Protein AF-A0A350LRJ4-F1 (afdb_monomer)

Structure (mmCIF, N/CA/C/O backbone):
data_AF-A0A350LRJ4-F1
#
_entry.id   AF-A0A350LRJ4-F1
#
loop_
_atom_site.group_PDB
_atom_site.id
_atom_site.type_symbol
_atom_site.label_atom_id
_atom_site.label_alt_id
_atom_site.label_comp_id
_atom_site.label_asym_id
_atom_site.label_entity_id
_atom_site.label_seq_id
_atom_site.pdbx_PDB_ins_code
_atom_site.Cartn_x
_atom_site.Cartn_y
_atom_site.Cartn_z
_atom_site.occupancy
_atom_site.B_iso_or_equiv
_atom_site.auth_seq_id
_atom_site.auth_comp_id
_atom_site.auth_asym_id
_atom_site.auth_atom_id
_atom_site.pdbx_PDB_model_num
ATOM 1 N N . HIS A 1 1 ? -12.134 18.356 22.699 1.00 52.50 1 HIS A N 1
ATOM 2 C CA . HIS A 1 1 ? -12.198 16.884 22.587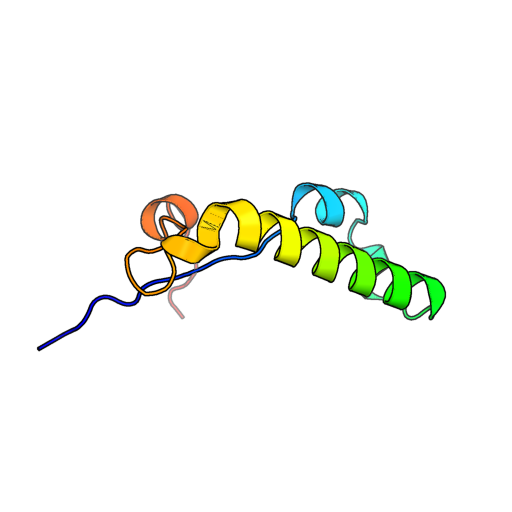 1.00 52.50 1 HIS A CA 1
ATOM 3 C C . HIS A 1 1 ? -11.283 16.485 21.432 1.00 52.50 1 HIS A C 1
ATOM 5 O O . HIS A 1 1 ? -11.545 16.910 20.314 1.00 52.50 1 HIS A O 1
ATOM 11 N N . TYR A 1 2 ? -10.157 15.818 21.696 1.00 74.06 2 TYR A N 1
ATOM 12 C CA . TYR A 1 2 ? -9.200 15.415 20.655 1.00 74.06 2 TYR A CA 1
ATOM 13 C C . TYR A 1 2 ? -9.667 14.092 20.042 1.00 74.06 2 TYR A C 1
ATOM 15 O O . TYR A 1 2 ? -9.954 13.153 20.782 1.00 74.06 2 TYR A O 1
ATOM 23 N N . ARG A 1 3 ? -9.790 14.024 18.71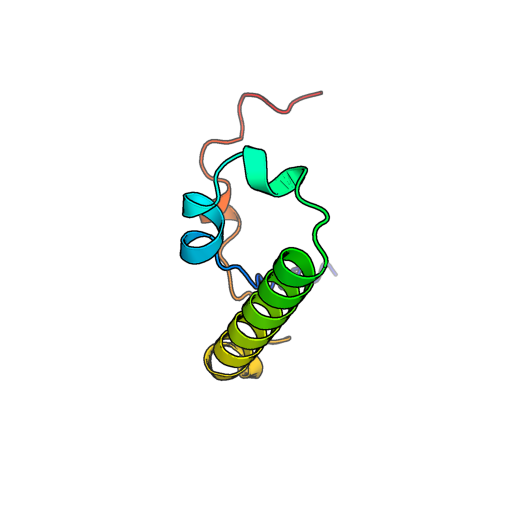2 1.00 79.12 3 ARG A N 1
ATOM 24 C CA . ARG A 1 3 ? -10.134 12.783 18.008 1.00 79.12 3 ARG A CA 1
ATOM 25 C C . ARG A 1 3 ? -8.830 12.159 17.503 1.00 79.12 3 ARG A C 1
ATOM 27 O O . ARG A 1 3 ? -8.087 12.865 16.822 1.00 79.12 3 ARG A O 1
ATOM 34 N N . PRO A 1 4 ? -8.531 10.890 17.822 1.00 83.38 4 PRO A N 1
ATOM 35 C CA . PRO A 1 4 ? -7.336 10.245 17.297 1.00 83.38 4 PRO A CA 1
ATOM 36 C C . PRO A 1 4 ? -7.396 10.213 15.765 1.00 83.38 4 PRO A C 1
ATOM 38 O O . PRO A 1 4 ? -8.438 9.902 15.180 1.00 83.38 4 PRO A O 1
ATOM 41 N N . VAL A 1 5 ? -6.283 10.573 15.123 1.00 91.00 5 VAL A N 1
ATOM 42 C CA . VAL A 1 5 ? -6.129 10.500 13.666 1.00 91.00 5 VAL A CA 1
ATOM 43 C C . VAL A 1 5 ? -6.042 9.027 13.266 1.00 91.00 5 VAL A C 1
ATOM 45 O O . VAL A 1 5 ? -5.231 8.288 13.820 1.00 91.00 5 VAL A O 1
ATOM 48 N N . LYS A 1 6 ? -6.878 8.606 12.311 1.00 95.12 6 LYS A N 1
ATOM 49 C CA . LYS A 1 6 ? -6.830 7.265 11.713 1.00 95.12 6 LYS A CA 1
ATOM 50 C C . LYS A 1 6 ? -5.953 7.339 10.471 1.00 95.12 6 LYS A C 1
ATOM 52 O O . LYS A 1 6 ? -6.246 8.124 9.570 1.00 95.12 6 LYS A O 1
ATOM 57 N N . VAL A 1 7 ? -4.851 6.595 10.464 1.00 95.00 7 VAL A N 1
ATOM 58 C CA . VAL A 1 7 ? -3.866 6.631 9.377 1.00 95.00 7 VAL A CA 1
ATOM 59 C C . VAL A 1 7 ? -3.967 5.369 8.542 1.00 95.00 7 VAL A C 1
ATOM 61 O O . VAL A 1 7 ? -3.989 4.256 9.066 1.00 95.00 7 VAL A O 1
ATOM 64 N N . HIS A 1 8 ? -4.012 5.577 7.232 1.00 96.12 8 HIS A N 1
ATOM 65 C CA . HIS A 1 8 ? -4.133 4.537 6.230 1.00 96.12 8 HIS A CA 1
ATOM 66 C C . HIS A 1 8 ? -2.960 4.652 5.265 1.00 96.12 8 HIS A C 1
ATOM 68 O O . HIS A 1 8 ? -2.782 5.695 4.637 1.00 96.12 8 HIS A O 1
ATOM 74 N N . LEU A 1 9 ? -2.146 3.603 5.181 1.00 95.25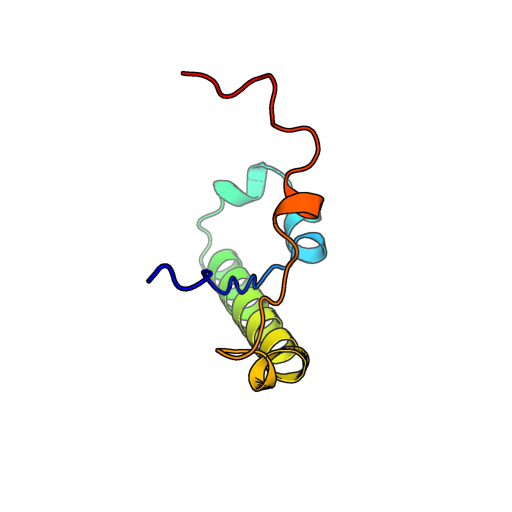 9 LEU A N 1
ATOM 75 C CA . LEU A 1 9 ? -0.975 3.557 4.312 1.00 95.25 9 LEU A CA 1
ATOM 76 C C . LEU A 1 9 ? -1.214 2.559 3.186 1.00 95.25 9 LEU A C 1
ATOM 78 O O . LEU A 1 9 ? -1.482 1.389 3.452 1.00 95.25 9 LEU A O 1
ATOM 82 N N . VAL A 1 10 ? -1.087 3.038 1.951 1.00 96.12 10 VAL A N 1
ATOM 83 C CA . VAL A 1 10 ? -0.995 2.209 0.748 1.00 96.12 10 VAL A CA 1
ATOM 84 C C . VAL A 1 10 ? 0.464 2.232 0.316 1.00 96.12 10 VAL A C 1
ATOM 86 O O . VAL A 1 10 ? 0.980 3.287 -0.053 1.00 96.12 10 VAL A O 1
ATOM 89 N N . GLU A 1 11 ? 1.134 1.088 0.379 1.00 93.88 11 GLU A N 1
ATOM 90 C CA . GLU A 1 11 ? 2.547 0.966 0.029 1.00 93.88 11 GLU A CA 1
ATOM 91 C C . GLU A 1 11 ? 2.825 -0.309 -0.765 1.00 93.88 11 GLU A C 1
ATOM 93 O O . GLU A 1 11 ? 2.057 -1.267 -0.732 1.00 93.88 11 GLU A O 1
ATOM 98 N N . ASN A 1 12 ? 3.935 -0.304 -1.500 1.00 93.44 12 ASN A N 1
ATOM 99 C CA . ASN A 1 12 ? 4.438 -1.472 -2.216 1.00 93.44 12 ASN A CA 1
ATOM 100 C C . ASN A 1 12 ? 5.963 -1.416 -2.261 1.00 93.44 12 ASN A C 1
ATOM 102 O O . ASN A 1 12 ? 6.594 -1.265 -3.312 1.00 93.44 12 ASN A O 1
ATOM 106 N N . GLU A 1 13 ? 6.555 -1.436 -1.070 1.00 89.69 13 GLU A N 1
ATOM 107 C CA . GLU A 1 13 ? 7.995 -1.303 -0.914 1.00 89.69 13 GLU A CA 1
ATOM 108 C C . GLU A 1 13 ? 8.739 -2.458 -1.600 1.00 89.69 13 GLU A C 1
ATOM 110 O O . GLU A 1 13 ? 9.762 -2.225 -2.238 1.00 89.69 13 GLU A O 1
ATOM 115 N N . ASP A 1 14 ? 8.176 -3.667 -1.574 1.00 90.06 14 ASP A N 1
ATOM 116 C CA . ASP A 1 14 ? 8.743 -4.857 -2.217 1.00 90.06 14 ASP A CA 1
ATOM 117 C C . ASP A 1 14 ? 8.861 -4.719 -3.739 1.00 90.06 14 ASP A C 1
ATOM 119 O O . ASP A 1 14 ? 9.837 -5.184 -4.328 1.00 90.06 14 ASP A O 1
ATOM 123 N N . THR A 1 15 ? 7.913 -4.039 -4.391 1.00 88.06 15 THR A N 1
ATOM 124 C CA . THR A 1 15 ? 7.991 -3.784 -5.840 1.00 88.06 15 THR A CA 1
ATOM 125 C C . THR A 1 15 ? 8.912 -2.610 -6.166 1.00 88.06 15 THR A C 1
ATOM 127 O O . THR A 1 15 ? 9.573 -2.612 -7.208 1.00 88.06 15 THR A O 1
ATOM 130 N N . LEU A 1 16 ? 8.975 -1.599 -5.295 1.00 87.12 16 LEU A N 1
ATOM 131 C CA . LEU A 1 16 ? 9.736 -0.371 -5.547 1.00 87.12 16 LEU A CA 1
ATOM 132 C C . LEU A 1 16 ? 11.222 -0.489 -5.173 1.00 87.12 16 LEU A C 1
ATOM 134 O O . LEU A 1 16 ? 12.068 0.046 -5.892 1.00 87.12 16 LEU A O 1
ATOM 138 N N . LYS A 1 17 ? 11.570 -1.206 -4.097 1.00 87.19 17 LYS A N 1
ATOM 139 C CA . LYS A 1 17 ? 12.960 -1.411 -3.635 1.00 87.19 17 LYS A CA 1
ATOM 140 C C . LYS A 1 17 ? 13.889 -1.938 -4.738 1.00 87.19 17 LYS A C 1
ATOM 142 O O . LYS A 1 17 ? 14.952 -1.342 -4.933 1.00 87.19 17 LYS A O 1
ATOM 147 N N . PRO A 1 18 ? 13.518 -2.982 -5.506 1.00 87.25 18 PRO A N 1
ATOM 148 C CA . PRO A 1 18 ? 14.377 -3.536 -6.553 1.00 87.25 18 PRO A CA 1
ATOM 149 C C . PRO A 1 18 ? 14.671 -2.567 -7.702 1.00 87.25 18 PRO A C 1
ATOM 151 O O . PRO A 1 18 ? 15.654 -2.751 -8.414 1.00 87.25 18 PRO A O 1
ATOM 154 N N . MET A 1 19 ? 13.850 -1.529 -7.897 1.00 84.31 19 MET A N 1
ATOM 155 C CA . MET A 1 19 ? 14.066 -0.551 -8.966 1.00 84.31 19 MET A CA 1
ATOM 156 C C . MET A 1 19 ? 15.286 0.358 -8.702 1.00 84.31 19 MET A C 1
ATOM 158 O O . MET A 1 19 ? 15.807 0.971 -9.636 1.00 84.31 19 MET A O 1
ATOM 162 N N . GLY A 1 20 ? 15.780 0.440 -7.458 1.00 80.06 20 GLY A N 1
ATOM 163 C CA . GLY A 1 20 ? 17.028 1.133 -7.102 1.00 80.06 20 GLY A CA 1
ATOM 164 C C . GLY A 1 20 ? 16.925 2.663 -6.996 1.00 80.06 20 GLY A C 1
ATOM 165 O O . GLY A 1 20 ? 15.865 3.233 -6.804 1.00 80.06 20 GLY A O 1
ATOM 166 N N . ALA A 1 21 ? 18.033 3.401 -7.056 1.00 74.88 21 ALA A N 1
ATOM 167 C CA . ALA A 1 21 ? 17.975 4.874 -7.042 1.00 74.88 21 ALA A CA 1
ATOM 168 C C . ALA A 1 21 ? 17.796 5.472 -8.448 1.00 74.88 21 ALA A C 1
ATOM 170 O O . ALA A 1 21 ? 17.208 6.541 -8.598 1.00 74.88 21 ALA A O 1
ATOM 171 N N . SER A 1 22 ? 18.269 4.761 -9.474 1.00 68.75 22 SER A N 1
ATOM 172 C CA . SER A 1 22 ? 18.325 5.220 -10.864 1.00 68.75 22 SER A CA 1
ATOM 173 C C . SER A 1 22 ? 16.951 5.383 -11.513 1.00 68.75 22 SER A C 1
ATOM 175 O O . SER A 1 22 ? 16.782 6.277 -12.341 1.00 68.75 22 SER A O 1
ATOM 177 N N . TYR A 1 23 ? 15.944 4.598 -11.110 1.00 79.06 23 TYR A N 1
ATOM 178 C CA . TYR A 1 23 ? 14.590 4.732 -11.660 1.00 79.06 23 TYR A CA 1
ATOM 179 C C . TYR A 1 23 ? 13.942 6.090 -11.358 1.00 79.06 23 TYR A C 1
ATOM 181 O O . TYR A 1 23 ? 13.052 6.508 -12.090 1.00 79.06 23 TYR A O 1
ATOM 189 N N . LYS A 1 24 ? 14.386 6.798 -10.308 1.00 81.12 24 LYS A N 1
ATOM 190 C CA . LYS A 1 24 ? 13.818 8.097 -9.903 1.00 81.12 24 LYS A CA 1
ATOM 191 C C . LYS A 1 24 ? 14.020 9.189 -10.957 1.00 81.12 24 LYS A C 1
ATOM 193 O O . LYS A 1 24 ? 13.251 10.140 -10.995 1.00 81.12 24 LYS A O 1
ATOM 198 N N . MET A 1 25 ? 15.036 9.032 -11.805 1.00 85.88 25 MET A N 1
ATOM 199 C CA . MET A 1 25 ? 15.330 9.938 -12.920 1.00 85.88 25 MET A CA 1
ATOM 200 C C . MET A 1 25 ? 14.797 9.410 -14.259 1.00 85.88 25 MET A C 1
ATOM 202 O O . MET A 1 25 ? 15.008 10.038 -15.294 1.00 85.88 25 MET A O 1
ATOM 206 N N . ASN A 1 26 ? 14.128 8.252 -14.261 1.00 86.00 26 ASN A N 1
ATOM 207 C CA . ASN A 1 26 ? 13.578 7.663 -15.471 1.00 86.00 26 ASN A CA 1
ATOM 208 C C . ASN A 1 26 ? 12.222 8.301 -15.797 1.00 86.00 26 ASN A C 1
ATOM 210 O O . ASN A 1 26 ? 11.238 8.106 -15.084 1.00 86.00 26 ASN A O 1
ATOM 214 N N . VAL A 1 27 ? 12.186 9.052 -16.896 1.00 90.44 27 VAL A N 1
ATOM 215 C CA . VAL A 1 27 ? 10.996 9.757 -17.395 1.00 90.44 27 VAL A CA 1
ATOM 216 C C . VAL A 1 27 ? 10.435 9.138 -18.678 1.00 90.44 27 VAL A C 1
ATOM 218 O O . VAL A 1 27 ? 9.566 9.727 -19.319 1.00 90.44 27 VAL A O 1
ATOM 221 N N . GLU A 1 28 ? 10.907 7.949 -19.061 1.00 94.88 28 GLU A N 1
ATOM 222 C CA . GLU A 1 28 ? 10.381 7.223 -20.216 1.00 94.88 28 GLU A CA 1
ATO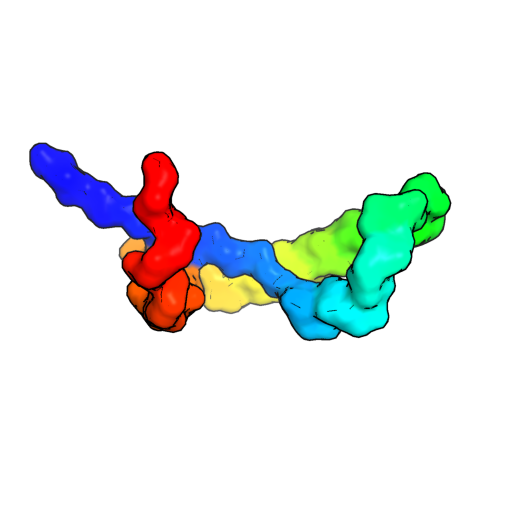M 223 C C . GLU A 1 28 ? 8.893 6.917 -20.021 1.00 94.88 28 GLU A C 1
ATOM 225 O O . GLU A 1 28 ? 8.471 6.381 -18.991 1.00 94.88 28 GLU A O 1
ATOM 230 N N . TRP A 1 29 ? 8.077 7.202 -21.037 1.00 95.50 29 TRP A N 1
ATOM 231 C CA . TRP A 1 29 ? 6.623 7.039 -20.947 1.00 95.50 29 TRP A CA 1
ATOM 232 C C . TRP A 1 29 ? 6.203 5.609 -20.582 1.00 95.50 29 TRP A C 1
ATOM 234 O O . TRP A 1 29 ? 5.288 5.407 -19.780 1.00 95.50 29 TRP A O 1
ATOM 244 N N . ALA A 1 30 ? 6.895 4.608 -21.131 1.00 94.62 30 ALA A N 1
ATOM 245 C CA . ALA A 1 30 ? 6.649 3.203 -20.813 1.00 94.62 30 ALA A CA 1
ATOM 246 C C . ALA A 1 30 ? 6.903 2.897 -19.327 1.00 94.62 30 ALA A C 1
ATOM 248 O O . ALA A 1 30 ? 6.137 2.159 -18.704 1.00 94.62 30 ALA A O 1
ATOM 249 N N . PHE A 1 31 ? 7.937 3.505 -18.740 1.00 91.38 31 PHE A N 1
ATOM 250 C CA . PHE A 1 31 ? 8.245 3.358 -17.322 1.00 91.38 31 PHE A CA 1
ATOM 251 C C . PHE A 1 31 ? 7.184 4.032 -16.443 1.00 91.38 31 PHE A C 1
ATOM 253 O O . PHE A 1 31 ? 6.663 3.403 -15.522 1.00 91.38 31 PHE A O 1
ATOM 260 N N . LEU A 1 32 ? 6.793 5.267 -16.767 1.00 94.00 32 LEU A N 1
ATOM 261 C CA . LEU A 1 32 ? 5.745 5.992 -16.037 1.00 94.00 32 LEU A CA 1
ATOM 262 C C . LEU A 1 32 ? 4.389 5.276 -16.107 1.00 94.00 32 LEU A C 1
ATOM 264 O O . LEU A 1 32 ? 3.667 5.198 -15.112 1.00 94.00 32 LEU A O 1
ATOM 268 N N . THR A 1 33 ? 4.062 4.705 -17.266 1.00 96.38 33 THR A N 1
ATOM 269 C CA . THR A 1 33 ? 2.852 3.895 -17.467 1.00 96.38 33 THR A CA 1
ATOM 270 C C . THR A 1 33 ? 2.884 2.650 -16.585 1.00 96.38 33 THR A C 1
ATOM 272 O O . THR A 1 33 ? 1.923 2.396 -15.862 1.00 96.38 33 THR A O 1
ATOM 275 N N . ARG A 1 34 ? 4.014 1.930 -16.558 1.00 93.75 34 ARG A N 1
ATOM 276 C CA . ARG A 1 34 ? 4.200 0.783 -15.660 1.00 93.75 34 ARG A CA 1
ATOM 277 C C . ARG A 1 34 ? 4.042 1.183 -14.192 1.00 93.75 34 ARG A C 1
ATOM 279 O O . ARG A 1 34 ? 3.352 0.489 -13.455 1.00 93.75 34 ARG A O 1
ATOM 286 N N . LEU A 1 35 ? 4.658 2.285 -13.763 1.00 94.06 35 LEU A N 1
ATOM 287 C CA . LEU A 1 35 ? 4.579 2.750 -12.375 1.00 94.06 35 LEU A CA 1
ATOM 288 C C . LEU A 1 35 ? 3.136 3.088 -11.972 1.00 94.06 35 LEU A C 1
ATOM 290 O O . LEU A 1 35 ? 2.688 2.721 -10.886 1.00 94.06 35 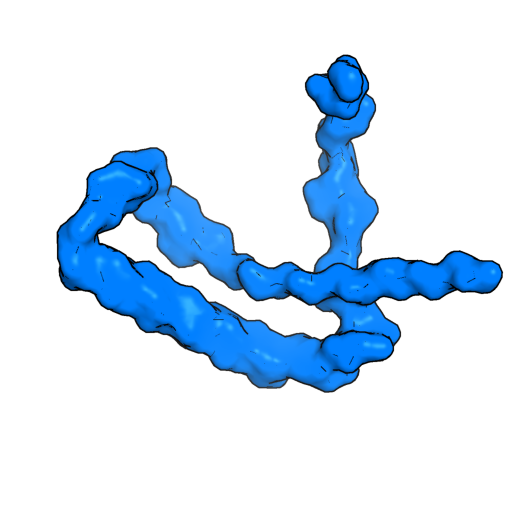LEU A O 1
ATOM 294 N N . ARG A 1 36 ? 2.393 3.742 -12.868 1.00 95.75 36 ARG A N 1
ATOM 295 C CA . ARG A 1 36 ? 0.964 4.023 -12.691 1.00 95.75 36 ARG A CA 1
ATOM 296 C C . ARG A 1 36 ? 0.152 2.739 -12.526 1.00 95.75 36 ARG A C 1
ATOM 298 O O . ARG A 1 36 ? -0.720 2.691 -11.662 1.00 95.75 36 ARG A O 1
ATOM 305 N N . ASP A 1 37 ? 0.410 1.734 -13.355 1.00 97.31 37 ASP A N 1
ATOM 306 C CA . ASP A 1 37 ? -0.351 0.484 -13.338 1.00 97.31 37 ASP A CA 1
ATOM 307 C C . ASP A 1 37 ? -0.053 -0.321 -12.059 1.00 97.31 37 ASP A C 1
ATOM 309 O O . ASP A 1 37 ? -0.991 -0.689 -11.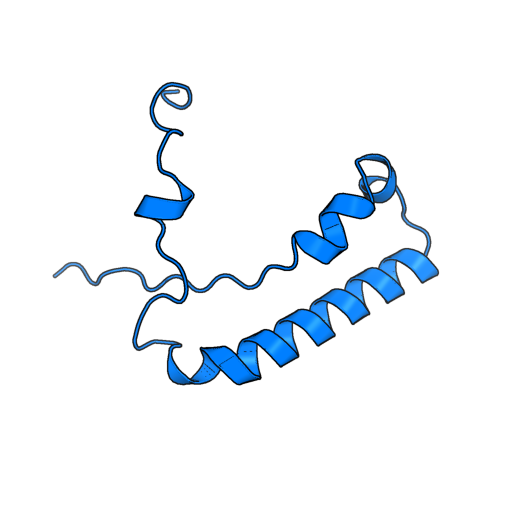354 1.00 97.31 37 ASP A O 1
ATOM 313 N N . VAL A 1 38 ? 1.221 -0.421 -11.651 1.00 96.12 38 VAL A N 1
ATOM 314 C CA . VAL A 1 38 ? 1.627 -0.989 -10.347 1.00 96.12 38 VAL A CA 1
ATOM 315 C C . VAL A 1 38 ? 0.934 -0.275 -9.182 1.00 96.12 38 VAL A C 1
ATOM 317 O O . VAL A 1 38 ? 0.446 -0.921 -8.253 1.00 96.12 38 VAL A O 1
ATOM 320 N N . GLY A 1 39 ? 0.856 1.058 -9.218 1.00 96.12 39 GLY A N 1
ATOM 321 C CA . GLY A 1 39 ? 0.171 1.833 -8.182 1.00 96.12 39 GLY A CA 1
ATOM 322 C C . GLY A 1 39 ? -1.326 1.516 -8.089 1.00 96.12 39 GLY A C 1
ATOM 323 O O . GLY A 1 39 ? -1.865 1.408 -6.989 1.00 96.12 39 GLY A O 1
ATOM 324 N N . ARG A 1 40 ? -1.997 1.316 -9.230 1.00 98.12 40 ARG A N 1
ATOM 325 C CA . ARG A 1 40 ? -3.423 0.949 -9.274 1.00 98.12 40 ARG A CA 1
ATOM 326 C C . ARG A 1 40 ? -3.674 -0.465 -8.770 1.00 98.12 40 ARG A C 1
ATOM 328 O O . ARG A 1 40 ? -4.602 -0.655 -7.993 1.00 98.12 40 ARG A O 1
ATOM 335 N N . GLU A 1 41 ? -2.848 -1.422 -9.180 1.00 98.00 41 GLU A N 1
ATOM 336 C CA . GLU A 1 41 ? -2.921 -2.807 -8.698 1.00 98.00 41 GLU A CA 1
ATOM 337 C C . GLU A 1 41 ? -2.714 -2.869 -7.181 1.00 98.00 41 GLU A C 1
ATOM 339 O O . GLU A 1 41 ? -3.495 -3.498 -6.470 1.00 98.00 41 GLU A O 1
ATOM 344 N N . THR A 1 42 ? -1.723 -2.130 -6.673 1.00 97.81 42 THR A N 1
ATOM 345 C CA . THR A 1 42 ? -1.459 -2.008 -5.231 1.00 97.81 42 THR A CA 1
ATOM 346 C C . THR A 1 42 ? -2.667 -1.437 -4.490 1.00 97.81 42 THR A C 1
ATOM 348 O O . THR A 1 42 ? -3.086 -1.982 -3.472 1.00 97.81 42 THR A O 1
ATOM 351 N N . ALA A 1 43 ? -3.246 -0.343 -4.994 1.00 97.88 43 ALA A N 1
ATOM 352 C CA . ALA A 1 43 ? -4.405 0.285 -4.369 1.00 97.88 43 ALA A CA 1
ATOM 353 C C . ALA A 1 43 ? -5.639 -0.630 -4.386 1.00 97.88 43 ALA A C 1
ATOM 355 O O . ALA A 1 43 ? -6.368 -0.668 -3.399 1.00 97.88 43 ALA A O 1
ATOM 356 N N . ALA A 1 44 ? -5.859 -1.382 -5.468 1.00 98.31 44 ALA A N 1
ATOM 357 C CA . ALA A 1 44 ? -6.951 -2.347 -5.555 1.00 98.31 44 ALA A CA 1
ATOM 358 C C . ALA A 1 44 ? -6.804 -3.457 -4.500 1.00 98.31 44 ALA A C 1
ATOM 360 O O . ALA A 1 44 ? -7.708 -3.648 -3.693 1.00 98.31 44 ALA A O 1
ATOM 361 N N . ALA A 1 45 ? -5.632 -4.097 -4.422 1.00 97.81 45 ALA A N 1
ATOM 362 C CA . ALA A 1 45 ? -5.365 -5.134 -3.421 1.00 97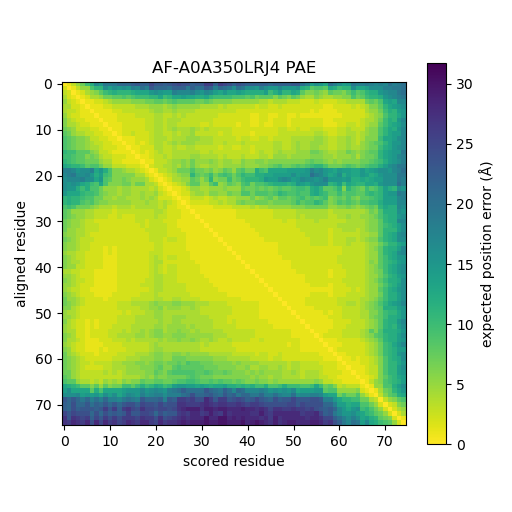.81 45 ALA A CA 1
ATOM 363 C C . ALA A 1 45 ? -5.453 -4.604 -1.976 1.00 97.81 45 ALA A C 1
ATOM 365 O O . ALA A 1 45 ? -5.900 -5.295 -1.055 1.00 97.81 45 ALA A O 1
ATOM 366 N N . TRP A 1 46 ? -5.042 -3.353 -1.760 1.00 98.00 46 TRP A N 1
ATOM 367 C CA . TRP A 1 46 ? -5.206 -2.698 -0.470 1.00 98.00 46 TRP A CA 1
ATOM 368 C C . TRP A 1 46 ? -6.684 -2.487 -0.124 1.00 98.00 46 TRP A C 1
ATOM 370 O O . TRP A 1 46 ? -7.089 -2.782 0.996 1.00 98.00 46 TRP A O 1
ATOM 380 N N . LEU A 1 47 ? -7.508 -2.027 -1.071 1.00 98.00 47 LEU A N 1
ATOM 381 C CA . LEU A 1 47 ? -8.948 -1.861 -0.851 1.00 98.00 47 LEU A CA 1
ATOM 382 C C . LEU A 1 47 ? -9.611 -3.199 -0.507 1.00 98.00 47 LEU A C 1
ATOM 384 O O . LEU A 1 47 ? -10.348 -3.256 0.474 1.00 98.00 47 LEU A O 1
ATOM 388 N N . ASP A 1 48 ? -9.269 -4.275 -1.216 1.00 97.81 48 ASP A N 1
ATOM 389 C CA . ASP A 1 48 ? -9.816 -5.616 -0.958 1.00 97.81 48 ASP A CA 1
ATOM 390 C C . ASP A 1 48 ? -9.562 -6.110 0.479 1.00 97.81 48 ASP A C 1
ATOM 392 O O . ASP A 1 48 ? -10.335 -6.903 1.012 1.00 97.81 48 ASP A O 1
ATOM 396 N N . SER A 1 49 ? -8.487 -5.643 1.122 1.00 95.19 49 SER A N 1
ATOM 397 C CA . SER A 1 49 ? -8.086 -6.076 2.469 1.00 95.19 49 SER A CA 1
ATOM 398 C C . SER A 1 49 ? -8.362 -5.057 3.578 1.00 95.19 49 SER A C 1
ATOM 400 O O . SER A 1 49 ? -8.425 -5.431 4.750 1.00 95.19 49 SER A O 1
ATOM 402 N N . CYS A 1 50 ? -8.493 -3.772 3.244 1.00 96.94 50 CYS A N 1
ATOM 403 C CA . CYS A 1 50 ? -8.487 -2.688 4.227 1.00 96.94 50 CYS A CA 1
ATOM 404 C C . CYS A 1 50 ? -9.673 -1.726 4.128 1.00 96.94 50 CYS A C 1
ATOM 406 O O . CYS A 1 50 ? -9.791 -0.861 4.998 1.00 96.94 50 CYS A O 1
ATOM 408 N N . PHE A 1 51 ? -10.547 -1.845 3.123 1.00 97.19 51 PHE A N 1
ATOM 409 C CA . PHE A 1 51 ? -11.637 -0.888 2.915 1.00 97.19 51 PHE A CA 1
ATOM 410 C C . PHE A 1 51 ? -12.541 -0.725 4.146 1.00 97.19 51 PHE A C 1
ATOM 412 O O . PHE A 1 51 ? -12.791 0.402 4.569 1.00 97.19 51 PHE A O 1
ATOM 419 N N . ASP A 1 52 ? -12.927 -1.827 4.791 1.00 97.75 52 ASP A N 1
ATOM 420 C CA . ASP A 1 52 ? -13.809 -1.812 5.971 1.00 97.75 52 ASP A CA 1
ATOM 421 C C . ASP A 1 52 ? -13.178 -1.153 7.208 1.00 97.75 52 ASP A C 1
ATOM 423 O O . ASP A 1 52 ? -13.863 -0.811 8.170 1.00 97.75 52 ASP A O 1
ATOM 427 N N . ARG A 1 53 ? -11.857 -0.955 7.199 1.00 96.88 53 ARG A N 1
ATOM 428 C CA . ARG A 1 53 ? -11.116 -0.323 8.298 1.00 96.88 53 ARG A CA 1
ATOM 429 C C . ARG A 1 53 ? -11.127 1.199 8.171 1.00 96.88 53 ARG A C 1
ATOM 431 O O . ARG A 1 53 ? -10.857 1.900 9.149 1.00 96.88 53 ARG A O 1
ATOM 438 N N . ILE A 1 54 ? -11.431 1.731 6.983 1.00 95.69 54 ILE A N 1
ATOM 439 C CA . ILE A 1 54 ? -11.425 3.170 6.707 1.00 95.69 54 ILE A CA 1
ATOM 440 C C . ILE A 1 54 ? -12.428 3.874 7.610 1.00 95.69 54 ILE A C 1
ATOM 442 O O . ILE A 1 54 ? -13.622 3.604 7.588 1.00 95.69 54 ILE A O 1
ATOM 446 N N . GLY A 1 55 ? -11.933 4.823 8.402 1.0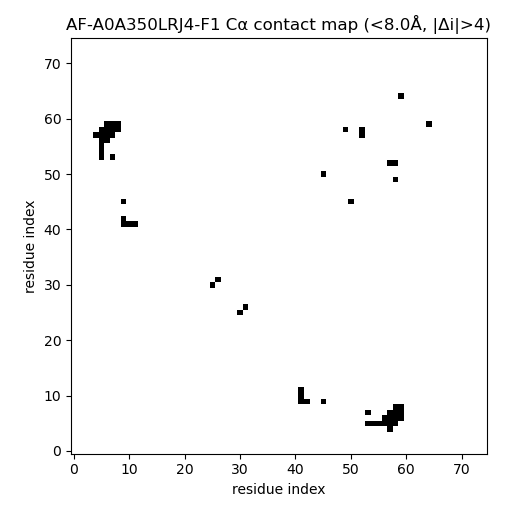0 93.81 55 GLY A N 1
ATOM 447 C CA . GLY A 1 55 ? -12.784 5.568 9.323 1.00 93.81 55 GLY A CA 1
ATOM 448 C C . GLY A 1 55 ? -13.143 4.815 10.604 1.00 93.81 55 GLY A C 1
ATOM 449 O O . GLY A 1 55 ? -13.674 5.471 11.501 1.00 93.81 55 GLY A O 1
ATOM 450 N N . GLU A 1 56 ? -12.747 3.544 10.758 1.00 95.00 56 GLU A N 1
ATOM 451 C CA . GLU A 1 56 ? -12.944 2.696 11.947 1.00 95.00 56 GLU A CA 1
ATOM 452 C C . GLU A 1 56 ? -11.650 2.512 12.752 1.00 95.00 56 GLU A C 1
ATOM 454 O O . GLU A 1 56 ? -11.625 2.807 13.950 1.00 95.00 56 GLU A O 1
ATOM 459 N N . GLU A 1 57 ? -10.531 2.208 12.099 1.00 94.81 57 GLU A N 1
ATOM 460 C CA . GLU A 1 57 ? -9.218 2.069 12.742 1.00 94.81 57 GLU A CA 1
ATOM 461 C C . GLU A 1 57 ? -8.070 2.375 11.771 1.00 94.81 57 GLU A C 1
ATOM 463 O O . GLU A 1 57 ? -8.248 2.363 10.560 1.00 94.81 57 GLU A O 1
ATOM 468 N N . SER A 1 58 ? -6.875 2.674 12.283 1.00 95.75 58 SER A N 1
ATOM 469 C CA . SER A 1 58 ? -5.692 2.839 11.427 1.00 95.75 58 SER A CA 1
ATOM 470 C C . SER A 1 58 ? -5.295 1.503 10.795 1.00 95.75 58 SER A C 1
ATOM 472 O O . SER A 1 58 ? -5.334 0.472 11.463 1.00 95.75 58 SER A O 1
ATOM 474 N N . THR A 1 59 ? -4.829 1.512 9.543 1.00 96.25 59 THR A N 1
ATOM 475 C CA . THR A 1 59 ? -4.291 0.290 8.909 1.00 96.25 59 THR A CA 1
ATOM 476 C C . THR A 1 59 ? -2.822 0.049 9.226 1.00 96.25 59 THR A C 1
ATOM 478 O O . THR A 1 59 ? -2.293 -1.004 8.884 1.00 96.25 59 THR A O 1
ATOM 481 N N . VAL A 1 60 ? -2.186 1.001 9.908 1.00 94.06 60 VAL A N 1
ATOM 482 C CA . VAL A 1 60 ? -0.792 0.940 10.343 1.00 94.06 60 VAL A CA 1
ATOM 483 C C . VAL A 1 60 ? -0.639 1.368 11.794 1.00 94.06 60 VAL A C 1
ATOM 485 O O . VAL A 1 60 ? -1.394 2.201 12.304 1.00 94.06 60 VAL A O 1
ATOM 488 N N . ASP A 1 61 ? 0.393 0.832 12.437 1.00 91.31 61 ASP A N 1
ATOM 489 C CA . ASP A 1 61 ? 0.856 1.285 13.742 1.00 91.31 61 ASP A CA 1
ATOM 490 C C . ASP A 1 61 ? 2.059 2.221 13.573 1.00 91.31 61 ASP A C 1
ATOM 492 O O . ASP A 1 61 ? 3.200 1.786 13.405 1.00 91.31 61 ASP A O 1
ATOM 496 N N . LEU A 1 62 ? 1.802 3.528 13.666 1.00 88.31 62 LEU A N 1
ATOM 497 C CA . LEU A 1 62 ? 2.846 4.551 13.583 1.00 88.31 62 LEU A CA 1
ATOM 498 C C . LEU A 1 62 ? 3.897 4.417 14.685 1.00 88.31 62 LEU A C 1
ATOM 500 O O . LEU A 1 62 ? 5.055 4.759 14.467 1.00 88.31 62 LEU A O 1
ATOM 504 N N . ARG A 1 63 ? 3.534 3.939 15.879 1.00 87.62 63 ARG A N 1
ATOM 505 C CA . ARG A 1 63 ? 4.529 3.782 16.940 1.00 87.62 63 ARG A CA 1
ATOM 506 C C . ARG A 1 63 ? 5.540 2.729 16.530 1.00 87.62 63 ARG A C 1
ATOM 508 O O . ARG A 1 63 ? 6.728 2.968 16.678 1.00 87.62 63 ARG A O 1
ATOM 515 N N . THR A 1 64 ? 5.069 1.604 16.010 1.00 88.81 64 THR A N 1
ATOM 516 C CA . THR A 1 64 ? 5.943 0.528 15.542 1.00 88.81 64 THR A CA 1
ATOM 517 C C . THR A 1 64 ? 6.754 0.956 14.319 1.00 88.81 64 THR A C 1
ATOM 519 O O . THR A 1 64 ? 7.963 0.757 14.306 1.00 88.81 64 THR A O 1
ATOM 522 N N . MET A 1 65 ? 6.138 1.629 13.341 1.00 87.44 65 MET A N 1
ATOM 523 C CA . MET A 1 65 ? 6.849 2.117 12.150 1.00 87.44 65 MET A CA 1
ATOM 524 C C . MET A 1 65 ? 7.981 3.097 12.479 1.00 87.44 65 MET A C 1
ATOM 526 O O . MET A 1 65 ? 9.020 3.069 11.827 1.00 87.44 65 MET A O 1
ATOM 530 N N . PHE A 1 66 ? 7.775 3.968 13.475 1.00 84.31 66 PHE A N 1
ATOM 531 C CA . PHE A 1 66 ? 8.719 5.029 13.827 1.00 84.31 66 PHE A CA 1
ATOM 532 C C . PHE A 1 66 ? 9.535 4.740 15.103 1.00 84.31 66 PHE A C 1
ATOM 534 O O . PHE A 1 66 ? 10.202 5.629 15.646 1.00 84.31 66 PHE A O 1
ATOM 541 N N . GLN A 1 67 ? 9.523 3.498 15.596 1.00 83.88 67 GLN A N 1
ATOM 542 C CA . GLN A 1 67 ? 10.390 3.072 16.696 1.00 83.88 67 GLN A CA 1
ATOM 543 C C . GLN A 1 67 ? 11.865 3.182 16.269 1.00 83.88 67 GLN A C 1
ATOM 545 O O . GLN A 1 67 ? 12.308 2.509 15.347 1.00 83.88 67 GLN A O 1
ATOM 550 N N . GLY A 1 68 ? 12.631 4.042 16.952 1.00 69.94 68 GLY A N 1
ATOM 551 C CA . GLY A 1 68 ? 14.073 4.227 16.719 1.00 69.94 68 GLY A CA 1
ATOM 552 C C . GLY A 1 68 ? 14.473 5.516 15.992 1.00 69.94 68 GLY A C 1
ATOM 553 O O . GLY A 1 68 ? 15.657 5.817 15.920 1.00 69.94 68 GLY A O 1
ATOM 554 N N . ILE A 1 69 ? 13.518 6.330 15.532 1.00 65.19 69 ILE A N 1
ATOM 555 C CA . ILE A 1 69 ? 13.792 7.548 14.737 1.00 65.19 69 ILE A CA 1
ATOM 556 C C . ILE A 1 69 ? 13.925 8.813 15.623 1.00 65.19 69 ILE A C 1
ATOM 558 O O . ILE A 1 69 ? 14.003 9.942 15.147 1.00 65.19 69 ILE A O 1
ATOM 562 N N . GLY A 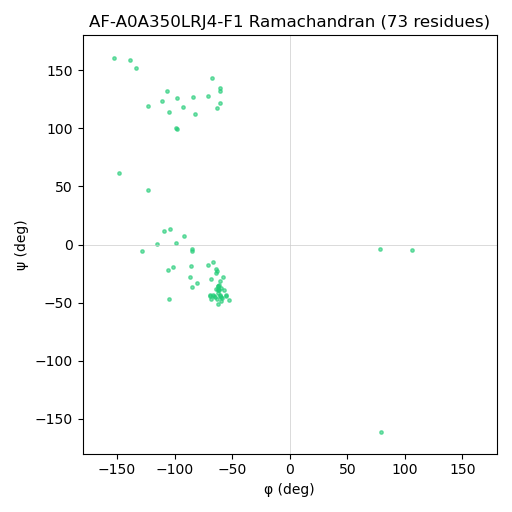1 70 ? 13.939 8.636 16.949 1.00 55.38 70 GLY A N 1
ATOM 563 C CA . GLY A 1 70 ? 13.791 9.711 17.938 1.00 55.38 70 GLY A CA 1
ATOM 564 C C . GLY A 1 70 ? 15.058 10.479 18.334 1.00 55.38 70 GLY A C 1
ATOM 565 O O . GLY A 1 70 ? 14.939 11.414 19.120 1.00 55.38 70 GLY A O 1
ATOM 566 N N . ALA A 1 71 ? 16.248 10.120 17.840 1.00 56.47 71 ALA A N 1
ATOM 567 C CA . ALA A 1 71 ? 17.492 10.787 18.251 1.00 56.47 71 ALA A CA 1
ATOM 568 C C . ALA A 1 71 ? 18.036 11.818 17.242 1.00 56.47 71 ALA A C 1
ATOM 570 O O . ALA A 1 71 ? 18.817 12.674 17.641 1.00 56.47 71 ALA A O 1
ATOM 571 N N . GLU A 1 72 ? 17.626 11.780 15.968 1.00 55.62 72 GLU A N 1
ATOM 572 C CA . GLU A 1 72 ? 18.296 12.560 14.905 1.00 55.62 72 GLU A CA 1
ATOM 573 C C . GLU A 1 72 ? 17.438 13.663 14.258 1.00 55.62 72 GLU A C 1
ATOM 575 O O . GLU A 1 72 ? 17.923 14.400 13.405 1.00 55.62 72 GLU A O 1
ATOM 580 N N . HIS A 1 73 ? 16.184 13.847 14.687 1.00 51.88 73 HIS A N 1
ATOM 581 C CA . HIS A 1 73 ? 15.280 14.864 14.125 1.00 51.88 73 HIS A CA 1
ATOM 582 C C . HIS A 1 73 ? 14.739 15.847 15.177 1.00 51.88 73 HIS A C 1
ATOM 584 O O . HIS A 1 73 ? 13.543 16.127 15.220 1.00 51.88 73 HIS A O 1
ATOM 590 N N . GLN A 1 74 ? 15.621 16.382 16.029 1.00 31.84 74 GLN A N 1
ATOM 591 C CA . GLN A 1 74 ? 15.380 17.674 16.680 1.00 31.84 74 GLN A CA 1
ATOM 592 C C . GLN A 1 74 ? 16.133 18.755 15.901 1.00 31.84 74 GLN A C 1
ATOM 594 O O . GLN A 1 74 ? 17.343 18.914 16.053 1.00 31.84 74 GLN A O 1
ATOM 599 N N . GLY A 1 75 ? 15.397 19.458 15.045 1.00 38.03 75 GLY A N 1
ATOM 600 C CA . GLY A 1 75 ? 15.765 20.738 14.448 1.00 38.03 75 GLY A CA 1
ATOM 601 C C . GLY A 1 75 ? 14.605 21.700 14.627 1.00 38.03 75 GLY A C 1
ATOM 602 O O . GLY A 1 75 ? 13.457 21.240 14.431 1.00 38.03 75 GLY A O 1
#

Secondary structure (DSSP, 8-state):
-PPPPP------HHHHGGGTTGGGG---HHHHHHHHHHHHHHHHHHHHHHGGGTTTS-SS-HHHHTTT-SSS---

pLDDT: mean 86.82, std 14.51, range [31.84, 98.31]

Solvent-accessible surface area (backbone atoms only — not comparable to full-atom values): 4990 Å² total; per-residue (Å²): 136,89,75,84,85,69,46,77,80,88,80,57,61,82,73,52,59,80,56,58,75,68,53,79,76,57,78,49,65,71,56,52,51,50,54,52,50,53,51,49,54,48,50,50,59,45,43,79,75,44,53,88,34,65,95,73,47,48,76,56,59,64,66,70,74,53,64,84,63,82,83,81,74,86,127

Sequence (75 aa):
HYRPVKVHLVENEDTLKPMGASYKMNVEWAFLTRLRDVGRETAAAWLDSCFDRIGEESTVDLRTMFQGIGAEHQG

Mean predicted aligned error: 6.73 Å

Foldseek 3Di:
DDDDDAAEDQDDCVVVVVVDPVCVPDPPPVSVVVVVVVSVVSVVVCCVPCVVCVVPHHPDDPCVVCPPVPPPPDD

Radius of gyration: 16.46 Å; Cα contacts (8 Å, |Δi|>4): 29; chains: 1; bounding box: 32×27×44 Å